Protein AF-A0ABD1N054-F1 (afdb_monomer_lite)

Secondary structure (DSSP, 8-state):
--HHHHHHHHHT-S--EEEEETTBSTTB--TTSTTTGGG--EEE-----HHHHHH---HHHHHHHHH-EEEPPGGGHHHHHHHHHHHHHHTT--EEEEE-TTHHHHHGGGTT-HHHHHHHHHHHHHHHHHHHSGGG-EEE---------SS-----------------

Organism: NCBI:txid520843

InterPro domains:
  IPR008811 Glycosyl hydrolases 36 [PF05691] (3-155)
  IPR008811 Glycosyl hydrolases 36 [PTHR31268] (2-146)
  IPR017853 Glycoside hydrolase superfamily [SSF51445] (4-146)

Structure (mmCIF, N/CA/C/O backbone):
data_AF-A0ABD1N054-F1
#
_entry.id   AF-A0ABD1N054-F1
#
loop_
_atom_sit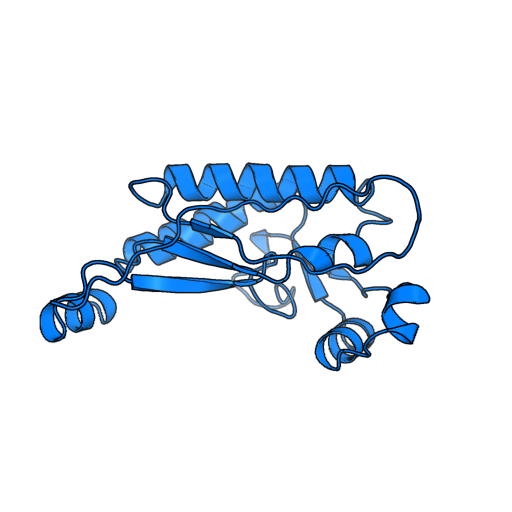e.group_PDB
_atom_site.id
_atom_site.type_symbol
_atom_site.label_atom_id
_atom_site.label_alt_id
_atom_site.label_comp_id
_atom_site.label_asym_id
_atom_site.label_entity_id
_atom_site.label_seq_id
_atom_site.pdbx_PDB_ins_code
_atom_site.Cartn_x
_atom_site.Cartn_y
_atom_site.Cartn_z
_atom_site.occupancy
_atom_site.B_iso_or_equiv
_atom_site.auth_seq_id
_atom_site.auth_comp_id
_atom_site.auth_asym_id
_atom_site.auth_atom_id
_atom_site.pdbx_PDB_model_num
ATOM 1 N N . MET A 1 1 ? -25.578 -3.332 13.031 1.00 56.41 1 MET A N 1
ATOM 2 C CA . MET A 1 1 ? -24.340 -3.240 13.829 1.00 56.41 1 MET A CA 1
ATOM 3 C C . MET A 1 1 ? -23.259 -3.911 13.021 1.00 56.41 1 MET A C 1
ATOM 5 O O . MET A 1 1 ? -23.496 -5.021 12.565 1.00 56.41 1 MET A O 1
ATOM 9 N N . ASP A 1 2 ? -22.143 -3.227 12.806 1.00 81.31 2 ASP A N 1
ATOM 10 C CA . ASP A 1 2 ? -21.064 -3.734 11.958 1.00 81.31 2 ASP A CA 1
ATOM 11 C C . ASP A 1 2 ? -20.268 -4.819 12.691 1.00 81.31 2 ASP A C 1
ATOM 13 O O . ASP A 1 2 ? -20.047 -4.725 13.902 1.00 81.31 2 ASP A O 1
ATOM 17 N N . PHE A 1 3 ? -19.844 -5.851 11.956 1.00 90.62 3 PHE A N 1
ATOM 18 C CA . PHE A 1 3 ? -19.197 -7.059 12.486 1.00 90.62 3 PHE A CA 1
ATOM 19 C C . PHE A 1 3 ? -18.036 -6.756 13.447 1.00 90.62 3 PHE A C 1
ATOM 21 O O . PHE A 1 3 ? -17.940 -7.347 14.521 1.00 90.62 3 PHE A O 1
ATOM 28 N N . VAL A 1 4 ? -17.182 -5.788 13.101 1.00 91.19 4 VAL A N 1
ATOM 29 C CA . VAL A 1 4 ? -16.029 -5.386 13.923 1.00 91.19 4 VAL A CA 1
ATOM 30 C C . VAL A 1 4 ? -16.472 -4.820 15.277 1.00 91.19 4 VAL A C 1
ATOM 32 O O . VAL A 1 4 ? -15.911 -5.150 16.321 1.00 91.19 4 VAL A O 1
ATOM 35 N N . SER A 1 5 ? -17.516 -3.994 15.281 1.00 91.75 5 SER A N 1
ATOM 36 C CA . SER A 1 5 ? -18.084 -3.431 16.509 1.00 91.75 5 SER A CA 1
ATOM 37 C C . SER A 1 5 ? -18.703 -4.517 17.390 1.00 91.75 5 SER A C 1
ATOM 39 O O . SER A 1 5 ? -18.599 -4.458 18.617 1.00 91.75 5 SER A O 1
ATOM 41 N N . GLU A 1 6 ? -19.312 -5.533 16.775 1.00 93.25 6 GLU A N 1
ATOM 42 C CA . GLU A 1 6 ? -19.849 -6.685 17.493 1.00 93.25 6 GLU A CA 1
ATOM 43 C C . GLU A 1 6 ? -18.741 -7.503 18.162 1.00 93.25 6 GLU A C 1
ATOM 45 O O . GLU A 1 6 ? -18.825 -7.728 19.367 1.00 93.25 6 GLU A O 1
ATOM 50 N N . ILE A 1 7 ? -17.677 -7.881 17.444 1.00 91.62 7 ILE A N 1
ATOM 51 C CA . ILE A 1 7 ? -16.576 -8.656 18.042 1.00 91.62 7 ILE A CA 1
ATOM 52 C C . ILE A 1 7 ? -15.854 -7.868 19.141 1.00 91.62 7 ILE A C 1
ATOM 54 O O . ILE A 1 7 ? -15.527 -8.440 20.182 1.00 91.62 7 ILE A O 1
ATOM 58 N N . LYS A 1 8 ? -15.665 -6.550 18.967 1.00 90.12 8 LYS A N 1
ATOM 59 C CA . LYS A 1 8 ? -15.061 -5.689 19.993 1.00 90.12 8 LYS A CA 1
ATOM 60 C C . LYS A 1 8 ? -15.873 -5.723 21.280 1.00 90.12 8 LYS A C 1
ATOM 62 O O . LYS A 1 8 ? -15.310 -5.921 22.352 1.00 90.12 8 LYS A O 1
ATOM 67 N N . ARG A 1 9 ? -17.199 -5.598 21.177 1.00 93.62 9 ARG A N 1
ATOM 68 C CA . ARG A 1 9 ? -18.097 -5.661 22.336 1.00 93.62 9 ARG A CA 1
ATOM 69 C C . ARG A 1 9 ? -18.144 -7.059 22.950 1.00 93.62 9 ARG A C 1
ATOM 71 O O . ARG A 1 9 ? -18.031 -7.183 24.163 1.00 93.62 9 ARG A O 1
ATOM 78 N N . THR A 1 10 ? -18.327 -8.089 22.128 1.00 94.19 10 THR A N 1
ATOM 79 C CA . THR A 1 10 ? -18.529 -9.472 22.583 1.00 94.19 10 THR A CA 1
ATOM 80 C C . THR A 1 10 ? -17.298 -10.029 23.289 1.00 94.19 10 THR A C 1
ATOM 82 O O . THR A 1 10 ? -17.436 -10.722 24.293 1.00 94.19 10 THR A O 1
ATOM 85 N N . PHE A 1 11 ? -16.100 -9.701 22.801 1.00 91.88 11 PHE A N 1
ATOM 86 C CA . PHE A 1 11 ? -14.840 -10.216 23.344 1.00 91.88 11 PHE A CA 1
ATOM 87 C C . PHE A 1 11 ? -14.042 -9.175 24.144 1.00 91.88 11 PHE A C 1
ATOM 89 O O . PHE A 1 11 ? -12.921 -9.458 24.556 1.00 91.88 11 PHE A O 1
ATOM 96 N N . GLY A 1 12 ? -14.583 -7.970 24.358 1.00 91.06 12 GLY A N 1
ATOM 97 C CA . GLY A 1 12 ? -13.891 -6.892 25.075 1.00 91.06 12 GLY A CA 1
ATOM 98 C C . GLY A 1 12 ? -12.597 -6.424 24.396 1.00 91.06 12 GLY A C 1
ATOM 99 O O . GLY A 1 12 ? -11.663 -5.999 25.077 1.00 91.06 12 GLY A O 1
ATOM 100 N N . LEU A 1 13 ? -12.503 -6.529 23.064 1.00 87.44 13 LEU A N 1
ATOM 101 C CA . LEU A 1 13 ? -11.288 -6.170 22.327 1.00 87.44 13 LEU A CA 1
ATOM 102 C C . LEU A 1 13 ? -11.137 -4.653 22.265 1.00 87.44 13 LEU A C 1
ATOM 104 O O . LEU A 1 13 ? -12.023 -3.945 21.786 1.00 87.44 13 LEU A O 1
ATOM 108 N N . LYS A 1 14 ? -9.969 -4.167 22.689 1.00 87.19 14 LYS A N 1
ATOM 109 C CA . LYS A 1 14 ? -9.620 -2.746 22.596 1.00 87.19 14 LYS A CA 1
ATOM 110 C C . LYS A 1 14 ? -9.221 -2.332 21.181 1.00 87.19 14 LYS A C 1
ATOM 112 O O . LYS A 1 14 ? -9.502 -1.209 20.786 1.00 87.19 14 LYS A O 1
ATOM 117 N N . TYR A 1 15 ? -8.573 -3.234 20.445 1.00 87.44 15 TYR A N 1
ATOM 118 C CA . TYR A 1 15 ? -8.036 -2.956 19.122 1.00 87.44 15 TYR A CA 1
ATOM 119 C C . TYR A 1 15 ? -8.263 -4.122 18.159 1.00 87.44 15 TYR A C 1
ATOM 121 O O . TYR A 1 15 ? -8.115 -5.285 18.537 1.00 87.44 15 TYR A O 1
ATOM 129 N N . VAL A 1 16 ? -8.562 -3.801 16.904 1.00 89.44 16 VAL A N 1
ATOM 130 C CA . VAL A 1 16 ? -8.674 -4.721 15.774 1.00 89.44 16 VAL A CA 1
ATOM 131 C C . VAL A 1 16 ? -7.822 -4.173 14.635 1.00 89.44 16 VAL A C 1
ATOM 133 O O . VAL A 1 16 ? -8.013 -3.043 14.193 1.00 89.44 16 VAL A O 1
ATOM 136 N N . TYR A 1 17 ? -6.886 -4.990 14.159 1.00 90.19 17 TYR A N 1
ATOM 137 C CA . TYR A 1 17 ? -5.997 -4.662 13.048 1.00 90.19 17 TYR A CA 1
ATOM 138 C C . TYR A 1 17 ? -6.253 -5.616 11.886 1.00 90.19 17 TYR A C 1
ATOM 140 O O . TYR A 1 17 ? -6.552 -6.793 12.104 1.00 90.19 17 TYR A O 1
ATOM 148 N N . VAL A 1 18 ? -6.078 -5.135 10.657 1.00 91.12 18 VAL A N 1
ATOM 149 C CA . VAL A 1 18 ? -6.155 -5.976 9.451 1.00 91.12 18 VAL A CA 1
ATOM 150 C C . VAL A 1 18 ? -4.825 -6.020 8.721 1.00 91.12 18 VAL A C 1
ATOM 152 O O . VAL A 1 18 ? -4.037 -5.083 8.779 1.00 91.12 18 VAL A O 1
ATOM 155 N N . TRP A 1 19 ? -4.562 -7.118 8.026 1.00 93.12 19 TRP A N 1
ATOM 156 C CA . TRP A 1 19 ? -3.356 -7.282 7.222 1.00 93.12 19 TRP A CA 1
ATOM 157 C C . TRP A 1 19 ? -3.624 -6.939 5.756 1.00 93.12 19 TRP A C 1
ATOM 159 O O . TRP A 1 19 ? -4.669 -7.313 5.222 1.00 93.12 19 TRP A O 1
ATOM 169 N N . HIS A 1 20 ? -2.659 -6.305 5.093 1.00 92.94 20 HIS A N 1
ATOM 170 C CA . HIS A 1 20 ? -2.604 -6.237 3.635 1.00 92.94 20 HIS A CA 1
ATOM 171 C C . HIS A 1 20 ? -1.150 -6.216 3.133 1.00 92.94 20 HIS A C 1
ATOM 173 O O . HIS A 1 20 ? -0.218 -5.863 3.859 1.00 92.94 20 HIS A O 1
ATOM 179 N N . ALA A 1 21 ? -0.940 -6.590 1.871 1.00 91.69 21 ALA A N 1
ATOM 180 C CA . ALA A 1 21 ? 0.355 -6.408 1.213 1.00 91.69 21 ALA A CA 1
ATOM 181 C C . ALA A 1 21 ? 0.527 -4.948 0.766 1.00 91.69 21 ALA A C 1
ATOM 183 O O . ALA A 1 21 ? -0.460 -4.240 0.559 1.00 91.69 21 ALA A O 1
ATOM 184 N N . LEU A 1 22 ? 1.768 -4.503 0.558 1.00 92.25 22 LEU A N 1
ATOM 185 C CA . LEU A 1 22 ? 2.073 -3.125 0.151 1.00 92.25 22 LEU A CA 1
ATOM 186 C C . LEU A 1 22 ? 1.324 -2.691 -1.126 1.00 92.25 22 LEU A C 1
ATOM 188 O O . LEU A 1 22 ? 0.903 -1.548 -1.243 1.00 92.25 22 LEU A O 1
ATOM 192 N N . LEU A 1 23 ? 1.104 -3.615 -2.066 1.00 92.94 23 LEU A N 1
ATOM 193 C CA . LEU A 1 23 ? 0.359 -3.362 -3.309 1.00 92.94 23 LEU A CA 1
ATOM 194 C C . LEU A 1 23 ? -1.147 -3.693 -3.197 1.00 92.94 23 LEU A C 1
ATOM 196 O O . LEU A 1 23 ? -1.815 -3.903 -4.207 1.00 92.94 23 LEU A O 1
ATOM 200 N N . GLY A 1 24 ? -1.680 -3.787 -1.977 1.00 91.75 24 GLY A N 1
ATOM 201 C CA . GLY A 1 24 ? -3.061 -4.169 -1.665 1.00 91.75 24 GLY A CA 1
ATOM 202 C C . GLY A 1 24 ? -3.204 -5.650 -1.317 1.00 91.75 24 GLY A C 1
ATOM 203 O O . GLY A 1 24 ? -3.610 -5.997 -0.211 1.00 91.75 24 GLY A O 1
ATOM 204 N N . TYR A 1 25 ? -2.813 -6.546 -2.219 1.00 90.06 25 TYR A N 1
ATOM 205 C CA . TYR A 1 25 ? -2.764 -7.989 -1.951 1.00 90.06 25 TYR A CA 1
ATOM 206 C C . TYR A 1 25 ? -1.529 -8.618 -2.604 1.00 90.06 25 TYR A C 1
ATOM 208 O O . TYR A 1 25 ? -0.775 -7.927 -3.286 1.00 90.06 25 TYR A O 1
ATOM 216 N N . TRP A 1 26 ? -1.301 -9.917 -2.393 1.00 86.06 26 TRP A N 1
ATOM 217 C CA . TRP A 1 26 ? -0.114 -10.628 -2.893 1.00 86.06 26 TRP A CA 1
ATOM 218 C C . TRP A 1 26 ? 0.154 -10.400 -4.390 1.00 86.06 26 TRP A C 1
ATOM 220 O O . TRP A 1 26 ? 1.295 -10.187 -4.780 1.00 86.06 26 TRP A O 1
ATOM 230 N N . GLY A 1 27 ? -0.898 -10.407 -5.216 1.00 88.81 27 GLY A N 1
ATOM 231 C CA . GLY A 1 27 ? -0.814 -10.173 -6.663 1.00 88.81 27 GLY A CA 1
ATOM 232 C C . GLY A 1 27 ? -0.955 -8.709 -7.093 1.00 88.81 27 GLY A C 1
ATOM 233 O O . GLY A 1 27 ? -1.025 -8.434 -8.288 1.00 88.81 27 GLY A O 1
ATOM 234 N N . GLY A 1 28 ? -1.030 -7.763 -6.158 1.00 92.62 28 GLY A N 1
ATOM 235 C CA . GLY A 1 28 ? -1.363 -6.373 -6.458 1.00 92.62 28 GLY A CA 1
ATOM 236 C C . GLY A 1 28 ? -2.829 -6.173 -6.866 1.00 92.62 28 GLY A C 1
ATOM 237 O O . GLY A 1 28 ? -3.703 -6.955 -6.484 1.00 92.62 28 GLY A O 1
ATOM 238 N N . LEU A 1 29 ? -3.102 -5.118 -7.637 1.00 94.19 29 LEU A N 1
ATOM 239 C CA . LEU A 1 29 ? -4.453 -4.778 -8.097 1.00 94.19 29 LEU A CA 1
ATOM 240 C C . LEU A 1 29 ? -4.749 -5.345 -9.486 1.00 94.19 29 LEU A C 1
ATOM 242 O O . LEU A 1 29 ? -4.036 -5.046 -10.440 1.00 94.19 29 LEU A O 1
ATOM 246 N N . ASP A 1 30 ? -5.848 -6.084 -9.630 1.00 92.19 30 ASP A N 1
ATOM 247 C CA . ASP A 1 30 ? -6.319 -6.548 -10.940 1.00 92.19 30 ASP A CA 1
ATOM 248 C C . ASP A 1 30 ? -6.695 -5.348 -11.835 1.00 92.19 30 ASP A C 1
ATOM 250 O O . ASP A 1 30 ? -7.621 -4.620 -11.480 1.00 92.19 30 ASP A O 1
ATOM 254 N N . PRO A 1 31 ? -6.053 -5.133 -13.000 1.00 90.06 31 PRO A N 1
ATOM 255 C CA . PRO A 1 31 ? -6.384 -4.027 -13.904 1.00 90.06 31 PRO A CA 1
ATOM 256 C C . PRO A 1 31 ? -7.780 -4.073 -14.521 1.00 90.06 31 PRO A C 1
ATOM 258 O O . PRO A 1 31 ? -8.283 -3.051 -14.994 1.00 90.06 31 PRO A O 1
ATOM 261 N N . ASN A 1 32 ? -8.414 -5.243 -14.526 1.00 89.50 32 ASN A N 1
ATOM 262 C CA . ASN A 1 32 ? -9.720 -5.435 -15.145 1.00 89.50 32 ASN A CA 1
ATOM 263 C C . ASN A 1 32 ? -10.877 -5.299 -14.148 1.00 89.50 32 ASN A C 1
ATOM 265 O O . ASN A 1 32 ? -12.025 -5.131 -14.574 1.00 89.50 32 ASN A O 1
ATOM 269 N N . ALA A 1 33 ? -10.593 -5.316 -12.843 1.00 90.69 33 ALA A N 1
ATOM 270 C CA . ALA A 1 33 ? -11.608 -5.143 -11.814 1.00 90.69 33 ALA A CA 1
ATOM 271 C C . ALA A 1 33 ? -12.211 -3.727 -11.857 1.00 90.69 33 ALA A C 1
ATOM 273 O O . ALA A 1 33 ? -11.537 -2.726 -12.095 1.00 90.69 33 ALA A O 1
ATOM 274 N N . SER A 1 34 ? -13.521 -3.615 -11.634 1.00 86.44 34 SER A N 1
ATOM 275 C CA . SER A 1 34 ? -14.244 -2.342 -11.766 1.00 86.44 34 SER A CA 1
ATOM 276 C C . SER A 1 34 ? -13.752 -1.261 -10.795 1.00 86.44 34 SER A C 1
ATOM 278 O O . SER A 1 34 ? -13.671 -0.096 -11.178 1.00 86.44 34 SER A O 1
ATOM 280 N N . GLY A 1 35 ? -13.386 -1.640 -9.567 1.00 88.44 35 GLY A N 1
ATOM 281 C CA . GLY A 1 35 ? -12.947 -0.713 -8.517 1.00 88.44 35 GLY A CA 1
ATOM 282 C C . GLY A 1 35 ? -11.488 -0.254 -8.611 1.00 88.44 35 GLY A C 1
ATOM 283 O O . GLY A 1 35 ? -11.107 0.693 -7.929 1.00 88.44 35 GLY A O 1
ATOM 284 N N . THR A 1 36 ? -10.665 -0.891 -9.445 1.00 91.56 36 THR A N 1
ATOM 285 C CA . THR A 1 36 ? -9.208 -0.667 -9.474 1.00 91.56 36 THR A CA 1
ATOM 286 C C . THR A 1 36 ? -8.752 0.209 -10.637 1.00 91.56 36 THR A C 1
ATOM 288 O O . THR A 1 36 ? -7.664 0.778 -10.576 1.00 91.56 36 THR A O 1
ATOM 291 N N . LYS A 1 37 ? -9.583 0.375 -11.677 1.00 92.38 37 LYS A N 1
ATOM 292 C CA . LYS A 1 37 ? -9.244 1.141 -12.893 1.00 92.38 37 LYS A CA 1
ATOM 293 C C . LYS A 1 37 ? -8.780 2.569 -12.607 1.00 92.38 37 LYS A C 1
ATOM 295 O O . LYS A 1 37 ? -7.900 3.066 -13.301 1.00 92.38 37 LYS A O 1
ATOM 300 N N . LYS A 1 38 ? -9.329 3.219 -11.575 1.00 95.19 38 LYS A N 1
ATOM 301 C CA . LYS A 1 38 ? -8.942 4.587 -11.180 1.00 95.19 38 LYS A CA 1
ATOM 302 C C . LYS A 1 38 ? -7.481 4.710 -10.723 1.00 95.19 38 LYS A C 1
ATOM 304 O O . LYS A 1 38 ? -6.898 5.786 -10.840 1.00 95.19 38 LYS A O 1
ATOM 309 N N . TYR A 1 39 ? -6.877 3.606 -10.281 1.00 96.19 39 TYR A N 1
ATOM 310 C CA . TYR A 1 39 ? -5.475 3.548 -9.866 1.00 96.19 39 TYR A CA 1
ATOM 311 C C . TYR A 1 39 ? -4.509 3.205 -11.011 1.00 96.19 39 TYR A C 1
ATOM 313 O O . TYR A 1 39 ? -3.302 3.133 -10.775 1.00 96.19 39 TYR A O 1
ATOM 321 N N . ASP A 1 40 ? -5.029 2.986 -12.229 1.00 95.19 40 ASP A N 1
ATOM 322 C CA . ASP A 1 40 ? -4.263 2.630 -13.435 1.00 95.19 40 ASP A CA 1
ATOM 323 C C . ASP A 1 40 ? -3.193 1.544 -13.175 1.00 95.19 40 ASP A C 1
ATOM 325 O O . ASP A 1 40 ? -2.003 1.759 -13.434 1.00 95.19 40 ASP A O 1
ATOM 329 N N . PRO A 1 41 ? -3.557 0.388 -12.582 1.00 94.88 41 PRO A N 1
ATOM 330 C CA . PRO A 1 41 ? -2.570 -0.630 -12.274 1.00 94.88 41 PRO A CA 1
ATOM 331 C C . PRO A 1 41 ? -2.042 -1.268 -13.562 1.00 94.88 41 PRO A C 1
ATOM 333 O O . PRO A 1 41 ? -2.790 -1.586 -14.489 1.00 94.88 41 PRO A O 1
ATOM 336 N N . LYS A 1 42 ? -0.730 -1.493 -13.608 1.00 93.94 42 LYS A N 1
ATOM 337 C CA . LYS A 1 42 ? -0.053 -2.125 -14.744 1.00 93.94 42 LYS A CA 1
ATOM 338 C C . LYS A 1 42 ? 0.541 -3.449 -14.318 1.00 93.94 42 LYS A C 1
ATOM 340 O O . LYS A 1 42 ? 1.222 -3.527 -13.296 1.00 93.94 42 LYS A O 1
ATOM 345 N N . LEU A 1 43 ? 0.312 -4.474 -15.133 1.00 93.31 43 LEU A N 1
ATOM 346 C CA . LEU A 1 43 ? 0.910 -5.778 -14.906 1.00 93.31 43 LEU A CA 1
ATOM 347 C C . LEU A 1 43 ? 2.429 -5.671 -15.081 1.00 93.31 43 LEU A C 1
ATOM 349 O O . LEU A 1 43 ? 2.925 -5.227 -16.121 1.00 93.31 43 LEU A O 1
ATOM 353 N N . ARG A 1 44 ? 3.167 -6.046 -14.041 1.00 91.56 44 ARG A N 1
ATOM 354 C CA . ARG A 1 44 ? 4.628 -6.118 -14.032 1.00 91.56 44 ARG A CA 1
ATOM 355 C C . ARG A 1 44 ? 5.037 -7.502 -13.571 1.00 91.56 44 ARG A C 1
ATOM 357 O O . ARG A 1 44 ? 4.372 -8.100 -12.737 1.00 91.56 44 ARG A O 1
ATOM 364 N N . T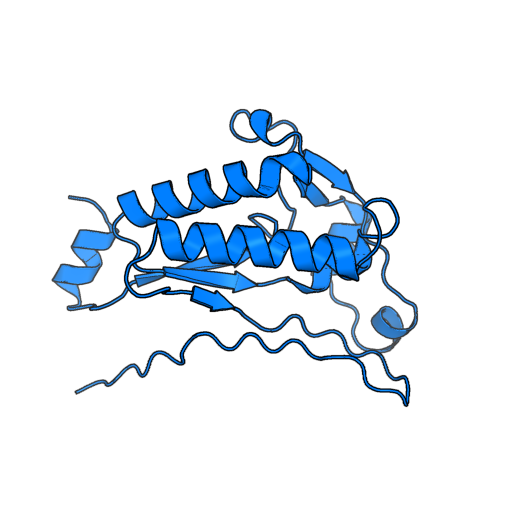YR A 1 45 ? 6.146 -7.988 -14.097 1.00 90.44 45 TYR A N 1
ATOM 365 C CA . TYR A 1 45 ? 6.663 -9.306 -13.770 1.00 90.44 45 TYR A CA 1
ATOM 366 C C . TYR A 1 45 ? 7.914 -9.111 -12.918 1.00 90.44 45 TYR A C 1
ATOM 368 O O . TYR A 1 45 ? 8.898 -8.563 -13.430 1.00 90.44 45 TYR A O 1
ATOM 376 N N . PRO A 1 46 ? 7.865 -9.465 -11.620 1.00 86.00 46 PRO A N 1
ATOM 377 C CA . PRO A 1 46 ? 9.038 -9.487 -10.763 1.00 86.00 46 PRO A CA 1
ATOM 378 C C . PRO A 1 46 ? 10.194 -10.225 -11.429 1.00 86.00 46 PRO A C 1
ATOM 380 O O . PRO A 1 46 ? 9.985 -11.183 -12.171 1.00 86.00 46 PRO A O 1
ATOM 383 N N . ARG A 1 47 ? 11.418 -9.765 -11.170 1.00 80.69 47 ARG A N 1
ATOM 384 C CA . ARG A 1 47 ? 12.623 -10.527 -11.502 1.00 80.69 47 ARG A CA 1
ATOM 385 C C . ARG A 1 47 ? 13.451 -10.752 -10.253 1.00 80.69 47 ARG A C 1
ATOM 387 O O . ARG A 1 47 ? 13.967 -9.799 -9.661 1.00 80.69 47 ARG A O 1
ATOM 394 N N . GLN A 1 48 ? 13.588 -12.011 -9.865 1.00 73.50 48 GLN A N 1
ATOM 395 C CA . GLN A 1 48 ? 14.441 -12.428 -8.767 1.00 73.50 48 GLN A CA 1
ATOM 396 C C . GLN A 1 48 ? 15.917 -12.276 -9.141 1.00 73.50 48 GLN A C 1
ATOM 398 O O . GLN A 1 48 ? 16.351 -12.563 -10.258 1.00 73.50 48 GLN A O 1
ATOM 403 N N . SER A 1 49 ? 16.719 -11.826 -8.176 1.00 71.88 49 SER A N 1
ATOM 404 C CA . SER A 1 49 ? 18.171 -11.815 -8.326 1.00 71.88 49 SER A CA 1
ATOM 405 C C . SER A 1 49 ? 18.737 -13.237 -8.177 1.00 71.88 49 SER A C 1
ATOM 407 O O . SER A 1 49 ? 18.152 -14.057 -7.459 1.00 71.88 49 SER A O 1
ATOM 409 N N . PRO A 1 50 ? 19.914 -13.538 -8.762 1.00 73.31 50 PRO A N 1
ATOM 410 C CA . PRO A 1 50 ? 20.576 -14.830 -8.569 1.00 73.31 50 PRO A CA 1
ATOM 411 C C . PRO A 1 50 ? 20.801 -15.185 -7.091 1.00 73.31 50 PRO A C 1
ATOM 413 O O . PRO A 1 50 ? 20.667 -16.342 -6.703 1.00 73.31 50 PRO A O 1
ATOM 416 N N . GLY A 1 51 ? 21.082 -14.184 -6.246 1.00 67.50 51 GLY A N 1
ATOM 417 C CA . GLY A 1 51 ? 21.239 -14.373 -4.801 1.00 67.50 51 GLY A CA 1
ATOM 418 C C . GLY A 1 51 ? 19.943 -14.766 -4.085 1.00 67.50 51 GLY A C 1
ATOM 419 O O . GLY A 1 51 ? 19.994 -15.506 -3.107 1.00 67.50 51 GLY A O 1
ATOM 420 N N . ASN A 1 52 ? 18.785 -14.324 -4.586 1.00 65.12 52 ASN A N 1
ATOM 421 C CA . ASN A 1 52 ? 17.487 -14.714 -4.036 1.00 65.12 52 ASN A CA 1
ATOM 422 C C . ASN A 1 52 ? 17.171 -16.184 -4.366 1.00 65.12 52 ASN A C 1
ATOM 424 O O . ASN A 1 52 ? 16.833 -16.965 -3.477 1.00 65.12 52 ASN A O 1
ATOM 428 N N . LEU A 1 53 ? 17.384 -16.573 -5.629 1.00 66.88 53 LEU A N 1
ATOM 429 C CA . LEU A 1 53 ? 17.173 -17.942 -6.118 1.00 66.88 53 LEU A CA 1
ATOM 430 C C . LEU A 1 53 ? 18.082 -18.968 -5.426 1.00 66.88 53 LEU A C 1
ATOM 432 O O . LEU A 1 53 ? 17.651 -20.085 -5.156 1.00 66.88 53 LEU A O 1
ATOM 436 N N . ALA A 1 54 ? 19.327 -18.591 -5.122 1.00 62.56 54 ALA A N 1
ATOM 437 C CA . ALA A 1 54 ? 20.297 -19.474 -4.476 1.00 62.56 54 ALA A CA 1
ATOM 438 C C . ALA A 1 54 ? 20.017 -19.725 -2.982 1.00 62.56 54 ALA A C 1
ATOM 440 O O . ALA A 1 54 ? 20.574 -20.662 -2.414 1.00 62.56 54 ALA A O 1
ATOM 441 N N . ASN A 1 55 ? 19.200 -18.887 -2.335 1.00 60.88 55 ASN A N 1
ATOM 442 C CA . ASN A 1 55 ? 19.072 -18.878 -0.878 1.00 60.88 55 ASN A CA 1
ATOM 443 C C . ASN A 1 55 ? 17.740 -19.455 -0.376 1.00 60.88 55 ASN A C 1
ATOM 445 O O . ASN A 1 55 ? 17.739 -20.261 0.551 1.00 60.88 55 ASN A O 1
ATOM 449 N N . ASN A 1 56 ? 16.602 -19.057 -0.953 1.00 58.28 56 ASN A N 1
ATOM 450 C CA . ASN A 1 56 ? 15.310 -19.670 -0.637 1.00 58.28 56 ASN A CA 1
ATOM 451 C C . ASN A 1 56 ? 14.316 -19.404 -1.771 1.00 58.28 56 ASN A C 1
ATOM 453 O O . ASN A 1 56 ? 13.920 -18.261 -2.004 1.00 58.28 56 ASN A O 1
ATOM 457 N N . ARG A 1 57 ? 13.934 -20.459 -2.491 1.00 63.03 57 ARG A N 1
ATOM 458 C CA . ARG A 1 57 ? 12.960 -20.360 -3.573 1.00 6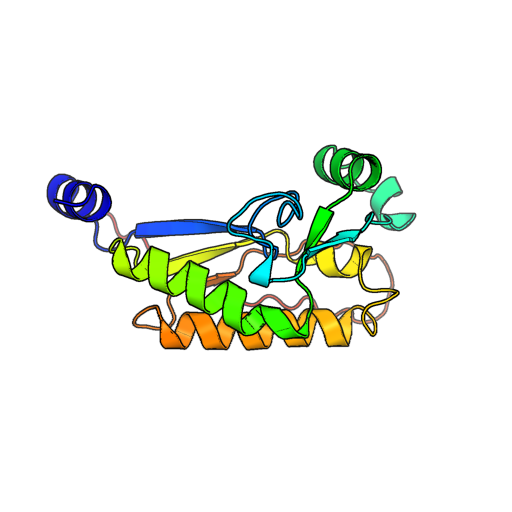3.03 57 ARG A CA 1
ATOM 459 C C . ARG A 1 57 ? 11.556 -20.278 -2.979 1.00 63.03 57 ARG A C 1
ATOM 461 O O . ARG A 1 57 ? 11.023 -21.268 -2.487 1.00 63.03 57 ARG A O 1
ATOM 468 N N . ASP A 1 58 ? 10.980 -19.085 -3.024 1.00 67.75 58 ASP A N 1
ATOM 469 C CA . ASP A 1 58 ? 9.624 -18.828 -2.559 1.00 67.75 58 ASP A CA 1
ATOM 470 C C . ASP A 1 58 ? 8.613 -19.077 -3.689 1.00 67.75 58 ASP A C 1
ATOM 472 O O . ASP A 1 58 ? 8.608 -18.364 -4.696 1.00 67.75 58 ASP A O 1
ATOM 476 N N . LEU A 1 59 ? 7.730 -20.064 -3.496 1.00 74.19 59 LEU A N 1
ATOM 477 C CA . LEU A 1 59 ? 6.663 -20.404 -4.445 1.00 74.19 59 LEU A CA 1
ATOM 478 C C . LEU A 1 59 ? 5.726 -19.221 -4.730 1.00 74.19 59 LEU A C 1
ATOM 480 O O . LEU A 1 59 ? 5.134 -19.151 -5.809 1.00 74.19 59 LEU A O 1
ATOM 484 N N . SER A 1 60 ? 5.576 -18.295 -3.778 1.00 72.81 60 SER A N 1
ATOM 485 C CA . SER A 1 60 ? 4.775 -17.090 -3.977 1.00 72.81 60 SER A CA 1
ATOM 486 C C . SER A 1 60 ? 5.433 -16.151 -4.985 1.00 72.81 60 SER A C 1
ATOM 488 O O . SER A 1 60 ? 4.745 -15.636 -5.866 1.00 72.81 60 SER A O 1
ATOM 490 N N . ILE A 1 61 ? 6.761 -15.997 -4.938 1.00 76.00 61 ILE A N 1
ATOM 491 C CA . ILE A 1 61 ? 7.485 -15.190 -5.920 1.00 76.00 61 ILE A CA 1
ATOM 492 C C . ILE A 1 61 ? 7.521 -15.900 -7.274 1.00 76.00 61 ILE A C 1
ATOM 494 O O . ILE A 1 61 ? 7.243 -15.241 -8.270 1.00 76.00 61 ILE A O 1
ATOM 498 N N . ASP A 1 62 ? 7.720 -17.224 -7.329 1.00 80.38 62 ASP A N 1
ATOM 499 C CA . ASP A 1 62 ? 7.609 -17.987 -8.589 1.00 80.38 62 ASP A CA 1
ATOM 500 C C . ASP A 1 62 ? 6.245 -17.745 -9.276 1.00 80.38 62 ASP A C 1
ATOM 502 O O . ASP A 1 62 ? 6.156 -17.562 -10.494 1.00 80.38 62 ASP A O 1
ATOM 506 N N . ALA A 1 63 ? 5.156 -17.724 -8.497 1.00 82.50 63 ALA A N 1
ATOM 507 C CA . ALA A 1 63 ? 3.821 -17.435 -9.014 1.00 82.50 63 ALA A CA 1
ATOM 508 C C . ALA A 1 63 ? 3.695 -15.985 -9.507 1.00 82.50 63 ALA A C 1
ATOM 510 O O . ALA A 1 63 ? 3.134 -15.756 -10.581 1.00 82.50 63 ALA A O 1
ATOM 511 N N . MET A 1 64 ? 4.237 -15.015 -8.768 1.00 86.31 64 MET A N 1
ATOM 512 C CA . MET A 1 64 ? 4.24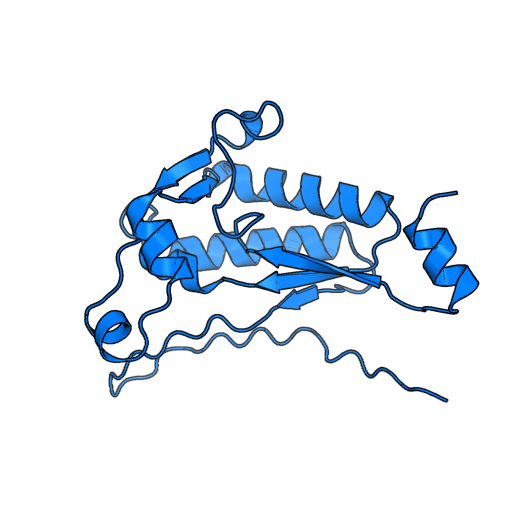7 -13.608 -9.179 1.00 86.31 64 MET A CA 1
ATOM 513 C C . MET A 1 64 ? 5.091 -13.374 -10.440 1.00 86.31 64 MET A C 1
ATOM 515 O O . MET A 1 64 ? 4.678 -12.606 -11.304 1.00 86.31 64 MET A O 1
ATOM 519 N N . GLU A 1 65 ? 6.232 -14.051 -10.596 1.00 85.38 65 GLU A N 1
ATOM 520 C CA . GLU A 1 65 ? 7.039 -14.001 -11.824 1.00 85.38 65 GLU A CA 1
ATOM 521 C C . GLU A 1 65 ? 6.285 -14.590 -13.019 1.00 85.38 65 GLU A C 1
ATOM 523 O O . GLU A 1 65 ? 6.368 -14.062 -14.128 1.00 85.38 65 GLU A O 1
ATOM 528 N N . LYS A 1 66 ? 5.525 -15.671 -12.805 1.00 86.50 66 LYS A N 1
ATOM 529 C CA . LYS A 1 66 ? 4.782 -16.348 -13.873 1.00 86.50 66 LYS A CA 1
ATOM 530 C C . LYS A 1 66 ? 3.535 -15.581 -14.316 1.00 86.50 66 LYS A C 1
ATOM 532 O O . LYS A 1 66 ? 3.269 -15.490 -15.513 1.00 86.50 66 LYS A O 1
ATOM 537 N N . TYR A 1 67 ? 2.742 -15.090 -13.367 1.00 87.31 67 TYR A N 1
ATOM 538 C CA . TYR A 1 67 ? 1.429 -14.493 -13.646 1.00 87.31 67 TYR A CA 1
ATOM 539 C C . TYR A 1 67 ? 1.446 -12.961 -13.646 1.00 87.31 67 TYR A C 1
ATOM 541 O O . TYR A 1 67 ? 0.525 -12.342 -14.176 1.00 87.31 67 TYR A O 1
ATOM 549 N N . GLY A 1 68 ? 2.515 -12.358 -13.131 1.00 90.25 68 GLY A N 1
ATOM 550 C CA . GLY A 1 68 ? 2.641 -10.920 -12.958 1.00 90.25 68 GLY A CA 1
ATOM 551 C C . GLY A 1 68 ? 1.895 -10.413 -11.725 1.00 90.25 68 GLY A C 1
ATOM 552 O O . GLY A 1 68 ? 1.056 -11.096 -11.137 1.00 90.25 68 GLY A O 1
ATOM 553 N N . ILE A 1 69 ? 2.213 -9.179 -11.345 1.00 92.88 69 ILE A N 1
ATOM 554 C CA . ILE A 1 69 ? 1.548 -8.434 -10.279 1.00 92.88 69 ILE A CA 1
ATOM 555 C C . ILE A 1 69 ? 1.037 -7.095 -10.801 1.00 92.88 69 ILE A C 1
ATOM 557 O O . ILE A 1 69 ? 1.681 -6.438 -11.625 1.00 92.88 69 ILE A O 1
ATOM 561 N N . GLY A 1 70 ? -0.132 -6.689 -10.326 1.00 94.38 70 GLY A N 1
ATOM 562 C CA . GLY A 1 70 ? -0.755 -5.420 -10.667 1.00 94.38 70 GLY A CA 1
ATOM 563 C C . GLY A 1 70 ? -0.176 -4.275 -9.849 1.00 94.38 70 GLY A C 1
ATOM 564 O O . GLY A 1 70 ? -0.560 -4.059 -8.699 1.00 94.38 70 GLY A O 1
ATOM 565 N N . VAL A 1 71 ? 0.755 -3.531 -10.437 1.00 94.25 71 VAL A N 1
ATOM 566 C CA . VAL A 1 71 ? 1.431 -2.420 -9.763 1.00 94.25 71 VAL A CA 1
ATOM 567 C C . VAL A 1 71 ? 0.650 -1.138 -9.994 1.00 94.25 71 VAL A C 1
ATOM 569 O O . VAL A 1 71 ? 0.476 -0.718 -11.137 1.00 94.25 71 VAL A O 1
ATOM 572 N N . ILE A 1 72 ? 0.213 -0.509 -8.904 1.00 95.06 72 ILE A N 1
ATOM 573 C CA . ILE A 1 72 ? -0.469 0.790 -8.904 1.00 95.06 72 ILE A CA 1
ATOM 574 C C . ILE A 1 72 ? 0.399 1.836 -9.612 1.00 95.06 72 ILE A C 1
ATOM 576 O O . ILE A 1 72 ? 1.619 1.877 -9.415 1.00 95.06 72 ILE A O 1
ATOM 580 N N . ASN A 1 73 ? -0.217 2.703 -10.417 1.00 93.94 73 ASN A N 1
ATOM 581 C CA . ASN A 1 73 ? 0.488 3.843 -10.989 1.00 93.94 73 ASN A CA 1
ATOM 582 C C . ASN A 1 73 ? 1.055 4.711 -9.847 1.00 93.94 73 ASN A C 1
ATOM 584 O O . ASN A 1 73 ? 0.281 5.123 -8.981 1.00 93.94 73 ASN A O 1
ATOM 588 N N . PRO A 1 74 ? 2.365 5.037 -9.822 1.00 91.94 74 PRO A N 1
ATOM 589 C CA . PRO A 1 74 ? 2.954 5.803 -8.728 1.00 91.94 74 PRO A CA 1
ATOM 590 C C . PRO A 1 74 ? 2.214 7.105 -8.396 1.00 91.94 74 PRO A C 1
ATOM 592 O O . PRO A 1 74 ? 2.089 7.449 -7.227 1.00 91.94 74 PRO A O 1
ATOM 595 N N . ALA A 1 75 ? 1.648 7.794 -9.391 1.00 95.00 75 ALA A N 1
ATOM 596 C CA . ALA A 1 75 ? 0.879 9.026 -9.179 1.00 95.00 75 ALA A CA 1
ATOM 597 C C . ALA A 1 75 ? -0.455 8.817 -8.429 1.00 95.00 75 ALA A C 1
ATOM 599 O O . ALA A 1 75 ? -1.091 9.786 -8.020 1.00 95.00 75 ALA A O 1
ATOM 600 N N . LYS A 1 76 ? -0.894 7.565 -8.274 1.00 96.69 76 LYS A N 1
ATOM 601 C CA . LYS A 1 76 ? -2.171 7.158 -7.675 1.00 96.69 76 LYS A CA 1
ATOM 602 C C . LYS A 1 76 ? -2.023 6.438 -6.333 1.00 96.69 76 LYS A C 1
ATOM 604 O O . LYS A 1 76 ? -3.032 6.053 -5.754 1.00 96.69 76 LYS A O 1
ATOM 609 N N . ILE A 1 77 ? -0.800 6.291 -5.812 1.00 95.44 77 ILE A N 1
ATOM 610 C CA . ILE A 1 77 ? -0.541 5.612 -4.528 1.00 95.44 77 ILE A CA 1
ATOM 611 C C . ILE A 1 77 ? -1.275 6.310 -3.371 1.00 95.44 77 ILE A C 1
ATOM 613 O O . ILE A 1 77 ? -1.875 5.633 -2.542 1.00 95.44 77 ILE A O 1
ATOM 617 N N . SER A 1 78 ? -1.264 7.648 -3.343 1.00 95.75 78 SER A N 1
ATOM 618 C CA . SER A 1 78 ? -1.953 8.443 -2.313 1.00 95.75 78 SER A CA 1
ATOM 619 C C . SER A 1 78 ? -3.454 8.141 -2.277 1.00 95.75 78 SER A C 1
ATOM 621 O O . SER A 1 78 ? -3.993 7.788 -1.234 1.00 95.75 78 SER A O 1
ATOM 623 N N . GLU A 1 79 ? -4.105 8.204 -3.447 1.00 97.00 79 GLU A N 1
ATOM 624 C CA . GLU A 1 79 ? -5.537 7.923 -3.617 1.00 97.00 79 GLU A CA 1
ATOM 625 C C . GLU A 1 79 ? -5.865 6.483 -3.204 1.00 97.00 79 GLU A C 1
ATOM 627 O O . GLU A 1 79 ? -6.817 6.245 -2.470 1.00 97.00 79 GLU A O 1
ATOM 632 N N . PHE A 1 80 ? -5.030 5.523 -3.613 1.00 97.00 80 PHE A N 1
ATOM 633 C CA . PHE A 1 80 ? -5.195 4.118 -3.253 1.00 97.00 80 PHE A CA 1
ATOM 634 C C . PHE A 1 80 ? -5.177 3.879 -1.741 1.00 97.00 80 PHE A C 1
ATOM 636 O O . PHE A 1 80 ? -6.084 3.229 -1.218 1.00 97.00 80 PHE A O 1
ATOM 643 N N . TYR A 1 81 ? -4.156 4.378 -1.040 1.00 96.69 81 TYR A N 1
ATOM 644 C CA . TYR A 1 81 ? -4.068 4.159 0.401 1.00 96.69 81 TYR A CA 1
ATOM 645 C C . TYR A 1 81 ? -5.168 4.889 1.157 1.00 96.69 81 TYR A C 1
ATOM 647 O O . TYR A 1 81 ? -5.711 4.327 2.103 1.00 96.69 81 TYR A O 1
ATOM 655 N N . ASP A 1 82 ? -5.511 6.111 0.748 1.00 96.00 82 ASP A N 1
ATOM 656 C CA . ASP A 1 82 ? -6.576 6.866 1.401 1.00 96.00 82 ASP A CA 1
ATOM 657 C C . ASP A 1 82 ? -7.935 6.176 1.256 1.00 96.00 82 ASP A C 1
ATOM 659 O O . ASP A 1 82 ? -8.620 5.965 2.253 1.00 96.00 82 ASP A O 1
ATOM 663 N N . ASP A 1 83 ? -8.285 5.700 0.059 1.00 96.62 83 ASP A N 1
ATOM 664 C CA . ASP A 1 83 ? -9.511 4.922 -0.151 1.00 96.62 83 ASP A CA 1
ATOM 665 C C . ASP A 1 83 ? -9.533 3.635 0.692 1.00 96.62 83 ASP A C 1
ATOM 667 O O . ASP A 1 83 ? -10.547 3.306 1.313 1.00 96.62 83 ASP A O 1
ATOM 671 N N . LEU A 1 84 ? -8.417 2.895 0.728 1.00 95.75 84 LEU A N 1
ATOM 672 C CA . LEU A 1 84 ? -8.322 1.645 1.481 1.00 95.75 84 LEU A CA 1
ATOM 673 C C . LEU A 1 84 ? -8.445 1.889 2.990 1.00 95.75 84 LEU A C 1
ATOM 675 O O . LEU A 1 84 ? -9.244 1.235 3.662 1.00 95.75 84 LEU A O 1
ATOM 679 N N . HIS A 1 85 ? -7.653 2.808 3.537 1.00 95.94 85 HIS A N 1
ATOM 680 C CA . HIS A 1 85 ? -7.611 3.044 4.976 1.00 95.94 85 HIS A CA 1
ATOM 681 C C . HIS A 1 85 ? -8.843 3.789 5.484 1.00 95.94 85 HIS A C 1
ATOM 683 O O . HIS A 1 85 ? -9.320 3.449 6.565 1.00 95.94 85 HIS A O 1
ATOM 689 N N . SER A 1 86 ? -9.410 4.722 4.713 1.00 95.94 86 SER A N 1
ATOM 690 C CA . SER A 1 86 ? -10.676 5.376 5.076 1.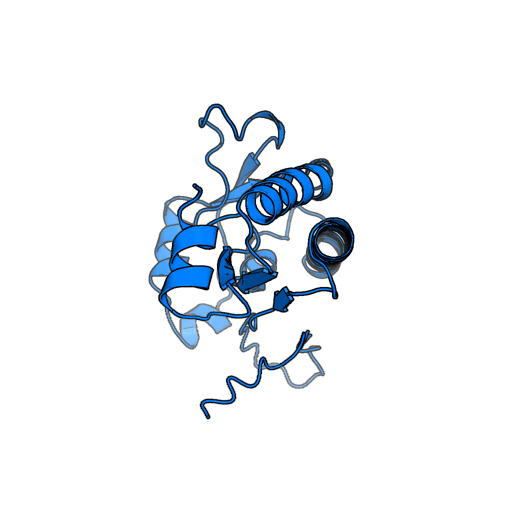00 95.94 86 SER A CA 1
ATOM 691 C C . SER A 1 86 ? -11.826 4.373 5.124 1.00 95.94 86 SER A C 1
ATOM 693 O O . SER A 1 86 ? -12.612 4.378 6.076 1.00 95.94 86 SER A O 1
ATOM 695 N N . TYR A 1 87 ? -11.885 3.439 4.166 1.00 94.88 87 TYR A N 1
ATOM 696 C CA . TYR A 1 87 ? -12.842 2.339 4.209 1.00 94.88 87 TYR A CA 1
ATOM 697 C C . TYR A 1 87 ? -12.644 1.482 5.464 1.00 94.88 87 TYR A C 1
ATOM 699 O O . TYR A 1 87 ? -13.603 1.256 6.199 1.00 94.88 87 TYR A O 1
ATOM 707 N N . LEU A 1 88 ? -11.417 1.048 5.763 1.00 93.94 88 LEU A N 1
ATOM 708 C CA . LEU A 1 88 ? -11.143 0.234 6.953 1.00 93.94 88 LEU A CA 1
ATOM 709 C C . LEU A 1 88 ? -11.500 0.966 8.256 1.00 93.94 88 LEU A C 1
ATOM 711 O O . LEU A 1 88 ? -12.177 0.393 9.111 1.00 93.94 88 LEU A O 1
ATOM 715 N N . ALA A 1 89 ? -11.121 2.237 8.380 1.00 93.25 89 ALA A N 1
ATOM 716 C CA . ALA A 1 89 ? -11.478 3.075 9.520 1.00 93.25 89 ALA A CA 1
ATOM 717 C C . ALA A 1 89 ? -13.005 3.211 9.665 1.00 93.25 89 ALA A C 1
ATOM 719 O O . ALA A 1 89 ? -13.531 3.090 10.773 1.00 93.25 89 ALA A O 1
ATOM 720 N N . SER A 1 90 ? -13.742 3.352 8.552 1.00 94.25 90 SER A N 1
ATOM 721 C CA . SER A 1 90 ? -15.216 3.380 8.562 1.00 94.25 90 SER A CA 1
ATOM 722 C C . SER A 1 90 ? -15.839 2.088 9.101 1.00 94.25 90 SER A C 1
ATOM 724 O O . SER A 1 90 ? -16.931 2.118 9.661 1.00 94.25 90 SER A O 1
ATOM 726 N N . GLN A 1 91 ? -15.130 0.961 8.976 1.00 93.56 91 GLN A N 1
ATOM 727 C CA . GLN A 1 91 ? -15.531 -0.342 9.511 1.00 93.56 91 GLN A CA 1
ATOM 728 C C . GLN A 1 91 ? -15.065 -0.559 10.959 1.00 93.56 91 GLN A C 1
ATOM 730 O O . GLN A 1 91 ? -15.096 -1.687 11.446 1.00 93.56 91 GLN A O 1
ATOM 735 N N . ASN A 1 92 ? -14.645 0.498 11.665 1.00 91.31 92 ASN A N 1
ATOM 736 C CA . ASN A 1 92 ? -14.168 0.447 13.049 1.00 91.31 92 ASN A CA 1
ATOM 737 C C . ASN A 1 92 ? -12.881 -0.388 13.230 1.00 91.31 92 ASN A C 1
ATOM 739 O O . ASN A 1 92 ? -12.648 -0.943 14.307 1.00 91.31 92 ASN A O 1
ATOM 743 N N . ILE A 1 93 ? -12.056 -0.499 12.184 1.00 91.25 93 ILE A N 1
ATOM 744 C CA . ILE A 1 93 ? -10.692 -1.036 12.274 1.00 91.25 93 ILE A CA 1
ATOM 745 C C . ILE A 1 93 ? -9.770 0.044 12.841 1.00 91.25 93 ILE A C 1
ATOM 747 O O . ILE A 1 93 ? -9.816 1.192 12.407 1.00 91.25 93 ILE A O 1
ATOM 751 N N . ASP A 1 94 ? -8.918 -0.330 13.793 1.00 88.56 94 ASP A N 1
ATOM 752 C CA . ASP A 1 94 ? -8.051 0.618 14.503 1.00 88.56 94 ASP A CA 1
ATOM 753 C C . ASP A 1 94 ? -6.694 0.799 13.828 1.00 88.56 94 ASP A C 1
ATOM 755 O O . ASP A 1 94 ? -6.005 1.777 14.095 1.00 88.56 94 ASP A O 1
ATOM 759 N N . GLY A 1 95 ? -6.295 -0.134 12.965 1.00 89.38 95 GLY A N 1
ATOM 760 C CA . GLY A 1 95 ? -5.012 -0.059 12.291 1.00 89.38 95 GLY A CA 1
ATOM 761 C C . GLY A 1 95 ? -4.755 -1.177 11.296 1.00 89.38 95 GLY A C 1
ATOM 762 O O . GLY A 1 95 ? -5.568 -2.085 11.100 1.00 89.38 95 GLY A O 1
ATOM 763 N N . VAL A 1 96 ? -3.581 -1.126 10.672 1.00 89.81 96 VAL A N 1
ATOM 764 C CA . VAL A 1 96 ? -3.181 -2.104 9.654 1.00 89.81 96 VAL A CA 1
ATOM 765 C C . VAL A 1 96 ? -1.807 -2.696 9.919 1.00 89.81 96 VAL A C 1
ATOM 767 O O . VAL A 1 96 ? -0.916 -2.045 10.460 1.00 89.81 96 VAL A O 1
ATOM 770 N N . LYS A 1 97 ? -1.625 -3.945 9.501 1.00 89.75 97 LYS A N 1
ATOM 771 C CA . LYS A 1 97 ? -0.325 -4.584 9.337 1.00 89.75 97 LYS A CA 1
ATOM 772 C C . LYS A 1 97 ? 0.011 -4.631 7.847 1.00 89.75 97 LYS A C 1
ATOM 774 O O . LYS A 1 97 ? -0.694 -5.304 7.098 1.00 89.75 97 LYS A O 1
ATOM 779 N N . VAL A 1 98 ? 1.098 -3.979 7.437 1.00 88.00 98 VAL A N 1
ATOM 780 C CA . VAL A 1 98 ? 1.520 -3.914 6.025 1.00 88.00 98 VAL A CA 1
ATOM 781 C C . VAL A 1 98 ? 2.743 -4.782 5.788 1.00 88.00 98 VAL A C 1
ATOM 783 O O . VAL A 1 98 ? 3.731 -4.681 6.516 1.00 88.00 98 VAL A O 1
ATOM 786 N N . ASP A 1 99 ? 2.677 -5.635 4.771 1.00 87.50 99 ASP A N 1
ATOM 787 C CA . ASP A 1 99 ? 3.678 -6.671 4.500 1.00 87.50 99 ASP A CA 1
ATOM 788 C C . ASP A 1 99 ? 4.119 -6.681 3.025 1.00 87.50 99 ASP A C 1
ATOM 790 O O . ASP A 1 99 ? 3.649 -5.879 2.213 1.00 87.50 99 ASP A O 1
ATOM 794 N N . VAL A 1 100 ? 5.018 -7.600 2.662 1.00 85.38 100 VAL A N 1
ATOM 795 C CA . VAL A 1 100 ? 5.494 -7.810 1.277 1.00 85.38 100 VAL A CA 1
ATOM 796 C C . VAL A 1 100 ? 6.183 -6.562 0.699 1.00 85.38 100 VAL A C 1
ATOM 798 O O . VAL A 1 100 ? 6.112 -6.264 -0.491 1.00 85.38 100 VAL A O 1
ATOM 801 N N . GLN A 1 101 ? 6.867 -5.787 1.545 1.00 84.75 101 GLN A N 1
ATOM 802 C CA . GLN A 1 101 ? 7.489 -4.526 1.119 1.00 84.75 101 GLN A CA 1
ATOM 803 C C . GLN A 1 101 ? 8.681 -4.726 0.177 1.00 84.75 101 GLN A C 1
ATOM 805 O O . GLN A 1 101 ? 8.986 -3.872 -0.659 1.00 84.75 101 GLN A O 1
ATOM 810 N N . ASN A 1 102 ? 9.340 -5.879 0.287 1.00 82.62 102 ASN A N 1
ATOM 811 C CA . ASN A 1 102 ? 10.461 -6.265 -0.559 1.00 82.62 102 ASN A CA 1
ATOM 812 C C . ASN A 1 102 ? 10.097 -6.385 -2.043 1.00 82.62 102 ASN A C 1
ATOM 814 O O . ASN A 1 102 ? 10.996 -6.309 -2.882 1.00 82.62 102 ASN A O 1
ATOM 818 N N . ILE A 1 103 ? 8.809 -6.523 -2.383 1.00 84.75 103 ILE A N 1
ATOM 819 C CA . ILE A 1 103 ? 8.369 -6.671 -3.772 1.00 84.75 103 ILE A CA 1
ATOM 820 C C . ILE A 1 103 ? 8.850 -5.520 -4.656 1.00 84.75 103 ILE A C 1
ATOM 822 O O . ILE A 1 103 ? 9.206 -5.748 -5.812 1.00 84.75 103 ILE A O 1
ATOM 826 N N . LEU A 1 104 ? 8.960 -4.304 -4.106 1.00 88.06 104 LEU A N 1
ATOM 827 C CA . LEU A 1 104 ? 9.405 -3.125 -4.848 1.00 88.06 104 LEU A CA 1
ATOM 828 C C . LEU A 1 104 ? 10.811 -3.291 -5.434 1.00 88.06 104 LEU A C 1
ATOM 830 O O . LEU A 1 104 ? 11.078 -2.789 -6.526 1.00 88.06 104 LEU A O 1
ATOM 834 N N . GLU A 1 105 ? 11.702 -4.039 -4.777 1.00 81.19 105 GLU A N 1
ATOM 835 C CA . GLU A 1 105 ? 13.043 -4.297 -5.313 1.00 81.19 105 GLU A CA 1
ATOM 836 C C . GLU A 1 105 ? 12.992 -5.042 -6.649 1.00 81.19 105 GLU A C 1
ATOM 838 O O . GLU A 1 105 ? 13.794 -4.760 -7.538 1.00 81.19 105 GLU A O 1
ATOM 843 N N . THR A 1 106 ? 12.008 -5.925 -6.816 1.00 81.38 106 THR A N 1
ATOM 844 C CA . THR A 1 106 ? 11.878 -6.804 -7.987 1.00 81.38 106 THR A CA 1
ATOM 845 C C . THR A 1 106 ? 11.200 -6.143 -9.192 1.00 81.38 106 THR A C 1
ATOM 847 O O . THR A 1 106 ? 11.331 -6.645 -10.306 1.00 81.38 106 THR A O 1
ATOM 850 N N . ILE A 1 107 ? 10.503 -5.015 -8.990 1.00 84.94 107 ILE A N 1
ATOM 851 C CA . ILE A 1 107 ? 9.716 -4.317 -10.030 1.00 84.94 107 ILE A CA 1
ATOM 852 C C . ILE A 1 107 ? 10.189 -2.889 -10.332 1.00 84.94 107 ILE A C 1
ATOM 854 O O . ILE A 1 107 ? 9.642 -2.216 -11.205 1.00 84.94 107 ILE A O 1
ATOM 858 N N . SER A 1 108 ? 11.194 -2.395 -9.612 1.00 81.56 108 SER A N 1
ATOM 859 C CA . SER A 1 108 ? 11.557 -0.972 -9.624 1.00 81.56 108 SER A CA 1
ATOM 860 C C . SER A 1 108 ? 12.383 -0.491 -10.822 1.00 81.56 108 SER A C 1
ATOM 862 O O . SER A 1 108 ? 12.573 0.719 -10.958 1.00 81.56 108 SER A O 1
ATOM 864 N N . SER A 1 109 ? 12.875 -1.383 -11.692 1.00 76.38 109 SER A N 1
ATOM 865 C CA . SER A 1 109 ? 13.791 -1.021 -12.791 1.00 76.38 109 SER A CA 1
ATOM 866 C C . SER A 1 109 ? 13.236 0.071 -13.713 1.00 76.38 109 SER A C 1
ATOM 868 O O . SER A 1 109 ? 13.970 0.990 -14.061 1.00 76.38 109 SER A O 1
ATOM 870 N N . ASP A 1 110 ? 11.937 0.029 -14.018 1.00 78.88 110 ASP A N 1
ATOM 871 C CA . ASP A 1 110 ? 11.280 0.993 -14.918 1.00 78.88 110 ASP A CA 1
ATOM 872 C C . ASP A 1 110 ? 10.513 2.097 -14.167 1.00 78.88 110 ASP A C 1
ATOM 874 O O . ASP A 1 110 ? 9.735 2.839 -14.764 1.00 78.88 110 ASP A O 1
ATOM 878 N N . LEU A 1 111 ? 10.674 2.179 -12.843 1.00 79.94 111 LEU A N 1
ATOM 879 C CA . LEU A 1 111 ? 9.904 3.061 -11.956 1.00 79.94 111 LEU A CA 1
ATOM 880 C C . LEU A 1 111 ? 10.811 4.028 -11.174 1.00 79.94 111 LEU A C 1
ATOM 882 O O . LEU A 1 111 ? 10.512 4.400 -10.043 1.00 79.94 111 LEU A O 1
ATOM 886 N N . GLY A 1 112 ? 11.946 4.417 -11.764 1.00 77.69 112 GLY A N 1
ATOM 887 C CA . GLY A 1 112 ? 12.922 5.314 -11.129 1.00 77.69 112 GLY A CA 1
ATOM 888 C C . GLY A 1 112 ? 13.871 4.620 -10.144 1.00 77.69 112 GLY A C 1
ATOM 889 O O . GLY A 1 112 ? 14.634 5.286 -9.448 1.00 77.69 112 GLY A O 1
ATOM 890 N N . GLY A 1 113 ? 13.863 3.286 -10.096 1.00 82.12 113 GLY A N 1
ATOM 891 C CA . GLY A 1 113 ? 14.736 2.492 -9.237 1.00 82.12 113 GLY A CA 1
ATOM 892 C C . GLY A 1 113 ? 14.204 2.305 -7.815 1.00 82.12 113 GLY A C 1
ATOM 893 O O . GLY A 1 113 ? 13.332 3.030 -7.332 1.00 82.12 113 GLY A O 1
ATOM 894 N N . ARG A 1 114 ? 14.746 1.289 -7.129 1.00 80.69 114 ARG A N 1
ATOM 895 C CA . ARG A 1 114 ? 14.220 0.795 -5.843 1.00 80.69 114 ARG A CA 1
ATOM 896 C C . ARG A 1 114 ? 14.092 1.876 -4.774 1.00 80.69 114 ARG A C 1
ATOM 898 O O . ARG A 1 114 ? 13.107 1.909 -4.056 1.00 80.69 114 ARG A O 1
ATOM 905 N N . VAL A 1 115 ? 15.065 2.781 -4.687 1.00 82.75 115 VAL A N 1
ATOM 906 C CA . VAL A 1 115 ? 15.118 3.780 -3.611 1.00 82.75 115 VAL A CA 1
ATOM 907 C C . VAL A 1 115 ? 13.991 4.799 -3.751 1.00 82.75 115 VAL A C 1
ATOM 909 O O . VAL A 1 115 ? 13.296 5.071 -2.776 1.00 82.75 115 VAL A O 1
ATOM 912 N N . LEU A 1 116 ? 13.793 5.343 -4.956 1.00 86.69 116 LEU A N 1
ATOM 913 C CA . LEU A 1 116 ? 12.764 6.353 -5.199 1.00 86.69 116 LEU A CA 1
ATOM 914 C C . LEU A 1 116 ? 11.364 5.760 -5.053 1.00 86.69 116 LEU A C 1
ATOM 916 O O . LEU A 1 116 ? 10.524 6.353 -4.378 1.00 86.69 116 LEU A O 1
ATOM 920 N N . LEU A 1 117 ? 11.139 4.573 -5.621 1.00 88.31 117 LEU A N 1
ATOM 921 C CA . LEU A 1 117 ? 9.844 3.909 -5.541 1.00 88.31 117 LEU A CA 1
ATOM 922 C C . LEU A 1 117 ? 9.486 3.541 -4.096 1.00 88.31 117 LEU A C 1
ATOM 924 O O . LEU A 1 117 ? 8.395 3.872 -3.639 1.00 88.31 117 LEU A O 1
ATOM 928 N N . THR A 1 118 ? 10.411 2.918 -3.358 1.00 89.38 118 THR A N 1
ATOM 929 C CA . THR A 1 118 ? 10.184 2.568 -1.950 1.00 89.38 118 THR A CA 1
ATOM 930 C C . THR A 1 118 ? 9.924 3.804 -1.109 1.00 89.38 118 THR A C 1
ATOM 932 O O . THR A 1 118 ? 8.956 3.817 -0.355 1.00 89.38 118 THR A O 1
ATOM 935 N N . LYS A 1 119 ? 10.723 4.867 -1.270 1.00 87.94 119 LYS A N 1
ATOM 936 C CA . LYS A 1 119 ? 10.501 6.121 -0.543 1.00 87.94 119 LYS A CA 1
ATOM 937 C C . LYS A 1 119 ? 9.095 6.668 -0.794 1.00 87.94 119 LYS A C 1
ATOM 939 O O . LYS A 1 119 ? 8.417 7.020 0.163 1.00 87.94 119 LYS A O 1
ATOM 944 N N . HIS A 1 120 ? 8.652 6.696 -2.049 1.00 91.44 120 HIS A N 1
ATOM 945 C CA . HIS A 1 120 ? 7.329 7.204 -2.397 1.00 91.44 120 HIS A CA 1
ATOM 946 C C . HIS A 1 120 ? 6.206 6.366 -1.766 1.00 91.44 120 HIS A C 1
ATOM 948 O O . HIS A 1 120 ? 5.317 6.923 -1.129 1.00 91.44 120 HIS A O 1
ATOM 954 N N . PHE A 1 121 ? 6.284 5.033 -1.856 1.00 92.50 121 PHE A N 1
ATOM 955 C CA . PHE A 1 121 ? 5.307 4.150 -1.212 1.00 92.50 121 PHE A CA 1
ATOM 956 C C . PHE A 1 121 ? 5.257 4.329 0.309 1.00 92.50 121 PHE A C 1
ATOM 958 O O . PHE A 1 121 ? 4.161 4.352 0.860 1.00 92.50 121 PHE A O 1
ATOM 965 N N . GLN A 1 122 ? 6.407 4.469 0.981 1.00 91.69 122 GLN A N 1
ATOM 966 C CA . GLN A 1 122 ? 6.441 4.686 2.433 1.00 91.69 122 GLN A CA 1
ATOM 967 C C . GLN A 1 122 ? 5.838 6.035 2.823 1.00 91.69 122 GLN A C 1
ATOM 969 O O . GLN A 1 122 ? 5.032 6.092 3.743 1.00 91.69 122 GLN A O 1
ATOM 974 N N . GLN A 1 123 ? 6.175 7.106 2.099 1.00 91.81 123 GLN A N 1
ATOM 975 C CA . GLN A 1 123 ? 5.653 8.445 2.386 1.00 91.81 123 GLN A CA 1
ATOM 976 C C . GLN A 1 123 ? 4.127 8.502 2.266 1.00 91.81 123 GLN A C 1
ATOM 978 O O . GLN A 1 123 ? 3.457 9.034 3.150 1.00 91.81 123 GLN A O 1
ATOM 983 N N . GLU A 1 124 ? 3.571 7.927 1.199 1.00 94.19 124 GLU A N 1
ATOM 984 C CA . GLU A 1 124 ? 2.119 7.910 1.007 1.00 94.19 124 GLU A CA 1
ATOM 985 C C . GLU A 1 124 ? 1.413 6.961 1.984 1.00 94.19 124 GLU A C 1
ATOM 987 O O . GLU A 1 124 ? 0.313 7.267 2.446 1.00 94.19 124 GLU A O 1
ATOM 992 N N . LEU A 1 125 ? 2.058 5.851 2.358 1.00 92.38 125 LEU A N 1
ATOM 993 C CA . LEU A 1 125 ? 1.561 4.959 3.401 1.00 92.38 125 LEU A CA 1
ATOM 994 C C . LEU A 1 125 ? 1.479 5.688 4.750 1.00 92.38 125 LEU A C 1
ATOM 996 O O . LEU A 1 125 ? 0.400 5.765 5.330 1.00 92.38 125 LEU A O 1
ATOM 1000 N N . GLU A 1 126 ? 2.579 6.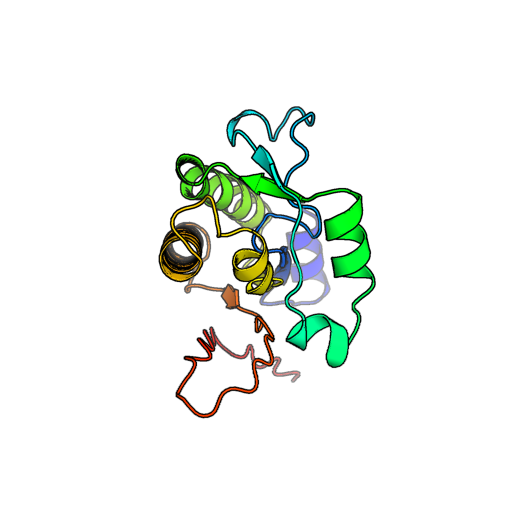279 5.224 1.00 89.19 126 GLU A N 1
ATOM 1001 C CA . GLU A 1 126 ? 2.633 7.033 6.489 1.00 89.19 126 GLU A CA 1
ATOM 1002 C C . GLU A 1 126 ? 1.604 8.174 6.525 1.00 89.19 126 GLU A C 1
ATOM 1004 O O . GLU A 1 126 ? 0.884 8.359 7.515 1.00 89.19 126 GLU A O 1
ATOM 1009 N N . LYS A 1 127 ? 1.480 8.916 5.420 1.00 90.81 127 LYS A N 1
ATOM 1010 C CA . LYS A 1 127 ? 0.484 9.983 5.278 1.00 90.81 127 LYS A CA 1
ATOM 1011 C C . LYS A 1 127 ? -0.942 9.449 5.414 1.00 90.81 127 LYS A C 1
ATOM 1013 O O . LYS A 1 127 ? -1.752 10.033 6.132 1.00 90.81 127 LYS A O 1
ATOM 1018 N N . SER A 1 128 ? -1.254 8.336 4.761 1.00 94.38 128 SER A N 1
ATOM 1019 C CA . SER A 1 128 ? -2.589 7.750 4.844 1.00 94.38 128 SER A CA 1
ATOM 1020 C C . SER A 1 128 ? -2.897 7.188 6.239 1.00 94.38 128 SER A C 1
ATOM 1022 O O . SER A 1 128 ? -4.003 7.399 6.740 1.00 94.38 128 SER A O 1
ATOM 1024 N N . ILE A 1 129 ? -1.924 6.555 6.907 1.00 90.44 129 ILE A N 1
ATOM 1025 C CA . ILE A 1 129 ? -2.090 6.063 8.285 1.00 90.44 129 ILE A CA 1
ATOM 1026 C C . ILE A 1 129 ? -2.392 7.208 9.243 1.00 90.44 129 ILE A C 1
ATOM 1028 O O . ILE A 1 129 ? -3.370 7.138 9.983 1.00 90.44 129 ILE A O 1
ATOM 1032 N N . SER A 1 130 ? -1.579 8.266 9.207 1.00 88.94 130 SER A N 1
ATOM 1033 C CA . SER A 1 130 ? -1.765 9.436 10.075 1.00 88.94 130 SER A CA 1
ATOM 1034 C C . SER A 1 130 ? -3.090 10.163 9.833 1.00 88.94 130 SER A C 1
ATOM 1036 O O . SER A 1 130 ? -3.616 10.787 10.751 1.00 88.94 130 SER A O 1
ATOM 1038 N N . THR A 1 131 ? -3.645 10.059 8.623 1.00 92.12 131 THR A N 1
ATOM 1039 C CA . THR A 1 131 ? -4.940 10.654 8.271 1.00 92.12 131 THR A CA 1
ATOM 1040 C C . THR A 1 131 ? -6.117 9.815 8.776 1.00 92.12 131 THR A C 1
ATOM 1042 O O . THR A 1 131 ? -7.095 10.375 9.267 1.00 92.12 131 THR A O 1
ATOM 1045 N N . ASN A 1 132 ? -6.036 8.485 8.667 1.00 92.00 132 ASN A N 1
ATOM 1046 C CA . ASN A 1 132 ? -7.200 7.606 8.827 1.00 92.00 132 ASN A CA 1
ATOM 1047 C C . ASN A 1 132 ? -7.266 6.868 10.172 1.00 92.00 132 ASN A C 1
ATOM 1049 O O . ASN A 1 132 ? -8.362 6.550 10.633 1.00 92.00 132 ASN A O 1
ATOM 1053 N N . PHE A 1 133 ? -6.131 6.607 10.823 1.00 87.50 133 PHE A N 1
ATOM 1054 C CA . PHE A 1 133 ? -6.088 5.853 12.076 1.00 87.50 133 PHE A CA 1
ATOM 1055 C C . PHE A 1 133 ? -5.606 6.723 13.236 1.00 87.50 133 PHE A C 1
ATOM 1057 O O . PHE A 1 133 ? -4.525 7.315 13.199 1.00 87.50 133 PHE A O 1
ATOM 1064 N N . GLN A 1 134 ? -6.398 6.757 14.308 1.00 75.19 134 GLN A N 1
ATOM 1065 C CA . GLN A 1 134 ? -6.025 7.441 15.545 1.00 75.19 134 GLN A CA 1
ATOM 1066 C C . GLN A 1 134 ? -4.755 6.789 16.133 1.00 75.19 134 GLN A C 1
ATOM 1068 O O . GLN A 1 134 ? -4.567 5.572 16.066 1.00 75.19 134 GLN A O 1
ATOM 1073 N N . ASP A 1 135 ? -3.852 7.614 16.666 1.00 69.19 135 ASP A N 1
ATOM 1074 C CA . ASP A 1 135 ? -2.558 7.218 17.247 1.00 69.19 135 ASP A CA 1
ATOM 1075 C C . ASP A 1 135 ? -1.526 6.566 16.296 1.00 69.19 135 ASP A C 1
ATOM 1077 O O . ASP A 1 135 ? -0.609 5.885 16.761 1.00 69.19 135 ASP A O 1
ATOM 1081 N N . ASN A 1 136 ? -1.606 6.807 14.978 1.00 62.28 136 ASN A N 1
ATOM 1082 C CA . ASN A 1 136 ? -0.634 6.298 13.990 1.00 62.28 136 ASN A CA 1
ATOM 1083 C C . ASN A 1 136 ? -0.487 4.760 14.039 1.00 62.28 136 ASN A C 1
ATOM 1085 O O . ASN A 1 136 ? 0.612 4.199 14.076 1.00 62.28 136 ASN A O 1
ATOM 1089 N N . SER A 1 137 ? -1.632 4.084 14.100 1.00 68.31 137 SER A N 1
ATOM 1090 C CA . SER A 1 137 ? -1.770 2.651 14.359 1.00 68.31 137 SER A CA 1
ATOM 1091 C C . SER A 1 137 ? -1.428 1.787 13.137 1.00 68.31 137 SER A C 1
ATOM 1093 O O . SER A 1 137 ? -2.292 1.198 12.494 1.00 68.31 137 SER A O 1
ATOM 1095 N N . ILE A 1 138 ? -0.139 1.668 12.829 1.00 59.31 138 ILE A N 1
ATOM 1096 C CA . ILE A 1 138 ? 0.386 0.748 11.812 1.00 59.31 138 ILE A CA 1
ATOM 1097 C C . ILE A 1 138 ? 1.371 -0.244 12.435 1.00 59.31 138 ILE A C 1
ATOM 1099 O O . ILE A 1 138 ? 2.104 0.088 13.359 1.00 59.31 138 ILE A O 1
ATOM 1103 N N . ILE A 1 139 ? 1.402 -1.467 11.914 1.00 60.03 139 ILE A N 1
ATOM 1104 C CA . ILE A 1 139 ? 2.478 -2.436 12.122 1.00 60.03 139 ILE A CA 1
ATOM 1105 C C . ILE A 1 139 ? 3.118 -2.688 10.755 1.00 60.03 139 ILE A C 1
ATOM 1107 O O . ILE A 1 139 ? 2.603 -3.450 9.938 1.00 60.03 139 ILE A O 1
ATOM 1111 N N . CYS A 1 140 ? 4.256 -2.059 10.481 1.00 55.94 140 CYS A N 1
ATOM 1112 C CA . CYS A 1 140 ? 5.039 -2.387 9.291 1.00 55.94 140 CYS A CA 1
ATOM 1113 C C . CYS A 1 140 ? 5.797 -3.699 9.536 1.00 55.94 140 CYS A C 1
ATOM 1115 O O . CYS A 1 140 ? 6.647 -3.782 10.423 1.00 55.94 140 CYS A O 1
ATOM 1117 N N . CYS A 1 141 ? 5.472 -4.746 8.775 1.00 55.81 141 CYS A N 1
ATOM 1118 C CA . CYS A 1 141 ? 6.183 -6.019 8.829 1.00 55.81 141 CYS A CA 1
ATOM 1119 C C . CYS A 1 141 ? 7.393 -6.008 7.881 1.00 55.81 141 CYS A C 1
ATOM 1121 O O . CYS A 1 141 ? 7.392 -5.345 6.843 1.00 55.81 141 CYS A O 1
ATOM 1123 N N . MET A 1 142 ? 8.444 -6.721 8.285 1.00 48.75 142 MET A N 1
ATOM 1124 C CA . MET A 1 142 ? 9.773 -6.707 7.674 1.00 48.75 142 MET A CA 1
ATOM 1125 C C . MET A 1 142 ? 9.748 -7.179 6.213 1.00 48.75 142 MET A C 1
ATOM 1127 O O . MET A 1 142 ? 9.359 -8.307 5.926 1.00 48.75 142 MET A O 1
ATOM 1131 N N . GLY A 1 143 ? 10.282 -6.366 5.298 1.00 44.50 143 GLY A N 1
ATOM 1132 C CA . GLY A 1 143 ? 10.724 -6.845 3.988 1.00 44.50 143 GLY A CA 1
ATOM 1133 C C . GLY A 1 143 ? 12.051 -7.587 4.145 1.00 44.50 143 GLY A C 1
ATOM 1134 O O . GLY A 1 143 ? 13.102 -6.958 4.258 1.00 44.50 143 GLY A O 1
ATOM 1135 N N . HIS A 1 144 ? 12.029 -8.919 4.203 1.00 38.31 144 HIS A N 1
ATOM 1136 C CA . HIS A 1 144 ? 13.260 -9.702 4.328 1.00 38.31 144 HIS A CA 1
ATOM 1137 C C . HIS A 1 144 ? 13.937 -9.860 2.962 1.00 38.31 144 HIS A C 1
ATOM 1139 O O . HIS A 1 144 ? 13.524 -10.691 2.160 1.00 38.31 144 HIS A O 1
ATOM 1145 N N . ASN A 1 145 ? 15.004 -9.097 2.715 1.00 39.22 145 ASN A N 1
ATOM 1146 C CA . ASN A 1 145 ? 15.915 -9.309 1.586 1.00 39.22 145 ASN A CA 1
ATOM 1147 C C . ASN A 1 145 ? 17.312 -9.642 2.120 1.00 39.22 145 ASN A C 1
ATOM 1149 O O . ASN A 1 145 ? 17.957 -8.814 2.762 1.00 39.22 145 ASN A O 1
ATOM 1153 N N . ARG A 1 146 ? 17.806 -10.864 1.873 1.00 38.31 146 ARG A N 1
ATOM 1154 C CA . ARG A 1 146 ? 19.177 -11.269 2.243 1.00 38.31 146 ARG A CA 1
ATOM 1155 C C . ARG A 1 146 ? 20.119 -11.100 1.054 1.00 38.31 146 ARG A C 1
ATOM 1157 O O . ARG A 1 146 ? 20.457 -12.073 0.389 1.00 38.31 146 ARG A O 1
ATOM 1164 N N . PHE A 1 147 ? 20.576 -9.877 0.804 1.00 33.62 147 PHE A N 1
ATOM 1165 C CA . PHE A 1 147 ? 21.744 -9.661 -0.054 1.00 33.62 147 PHE A CA 1
ATOM 1166 C C . PHE A 1 147 ? 23.029 -9.845 0.770 1.00 33.62 147 PHE A C 1
ATOM 1168 O O . PHE A 1 147 ? 23.272 -9.106 1.719 1.00 33.62 147 PHE A O 1
ATOM 1175 N N . HIS A 1 148 ? 23.862 -10.828 0.415 1.00 28.22 148 HIS A N 1
ATOM 1176 C CA . HIS A 1 148 ? 25.237 -10.937 0.919 1.00 28.22 148 HIS A CA 1
ATOM 1177 C C . HIS A 1 148 ? 26.158 -10.050 0.061 1.00 28.22 148 HIS A C 1
ATOM 1179 O O . HIS A 1 148 ? 26.654 -10.483 -0.976 1.00 28.22 148 HIS A O 1
ATOM 1185 N N . LEU A 1 149 ? 26.386 -8.807 0.491 1.00 27.94 149 LEU A N 1
ATOM 1186 C CA . LEU A 1 149 ? 27.522 -7.977 0.067 1.00 27.94 149 LEU A CA 1
ATOM 1187 C C . LEU A 1 149 ? 28.122 -7.295 1.311 1.00 27.94 149 LEU A C 1
ATOM 1189 O O . LEU A 1 149 ? 27.361 -6.834 2.164 1.00 27.94 149 LEU A O 1
ATOM 1193 N N . PRO A 1 150 ? 29.459 -7.205 1.447 1.00 29.03 150 PRO A N 1
ATOM 1194 C CA . PRO A 1 150 ? 30.115 -6.616 2.609 1.00 29.03 150 PRO A CA 1
ATOM 1195 C C . PRO A 1 150 ? 30.149 -5.088 2.479 1.00 29.03 150 PRO A C 1
ATOM 1197 O O . PRO A 1 150 ? 31.211 -4.494 2.368 1.00 29.03 150 PRO A O 1
ATOM 1200 N N . VAL A 1 151 ? 28.987 -4.439 2.417 1.00 27.34 151 VAL A N 1
ATOM 1201 C CA . VAL A 1 151 ? 28.861 -2.982 2.568 1.00 27.34 151 VAL A CA 1
ATOM 1202 C C . VAL A 1 151 ? 27.410 -2.644 2.901 1.00 27.34 151 VAL A C 1
ATOM 1204 O O . VAL A 1 151 ? 26.494 -2.968 2.150 1.00 27.34 151 VAL A O 1
ATOM 1207 N N . HIS A 1 152 ? 27.230 -2.030 4.070 1.00 28.75 152 HIS A N 1
ATOM 1208 C CA . HIS A 1 152 ? 26.010 -1.470 4.658 1.00 28.75 152 HIS A CA 1
ATOM 1209 C C . HIS A 1 152 ? 24.801 -1.333 3.710 1.00 28.75 152 HIS A C 1
ATOM 1211 O O . HIS A 1 152 ? 24.616 -0.307 3.058 1.00 28.75 152 HIS A O 1
ATOM 1217 N N . THR A 1 153 ? 23.928 -2.344 3.685 1.00 25.52 153 THR A N 1
ATOM 1218 C CA . THR A 1 153 ? 22.561 -2.177 3.176 1.00 25.52 153 THR A CA 1
ATOM 1219 C C . THR A 1 153 ? 21.676 -1.812 4.362 1.00 25.52 153 THR A C 1
ATOM 1221 O O . THR A 1 153 ? 21.614 -2.549 5.344 1.00 25.52 153 THR A O 1
ATOM 1224 N N . LEU A 1 154 ? 21.043 -0.639 4.299 1.00 27.73 154 LEU A N 1
ATOM 1225 C CA . LEU A 1 154 ? 20.044 -0.188 5.265 1.00 27.73 154 LEU A CA 1
ATOM 1226 C C . LEU A 1 154 ? 18.864 -1.168 5.261 1.00 27.73 154 LEU A C 1
ATOM 1228 O O . LEU A 1 154 ? 17.976 -1.082 4.417 1.00 27.73 154 LEU A O 1
ATOM 1232 N N . THR A 1 155 ? 18.845 -2.084 6.226 1.00 29.08 155 THR A N 1
ATOM 1233 C CA . THR A 1 155 ? 17.604 -2.695 6.699 1.00 29.08 155 THR A CA 1
ATOM 1234 C C . THR A 1 155 ? 16.765 -1.563 7.279 1.00 29.08 155 THR A C 1
ATOM 1236 O O . THR A 1 155 ? 17.007 -1.125 8.403 1.00 29.08 155 THR A O 1
ATOM 1239 N N . VAL A 1 156 ? 15.811 -1.034 6.513 1.00 29.42 156 VAL A N 1
ATOM 1240 C CA . VAL A 1 156 ? 14.824 -0.105 7.069 1.00 29.42 156 VAL A CA 1
ATOM 1241 C C . VAL A 1 156 ? 13.824 -0.949 7.853 1.00 29.42 156 VAL A C 1
ATOM 1243 O O . VAL A 1 156 ? 12.808 -1.402 7.335 1.00 29.42 156 VAL A O 1
ATOM 1246 N N . ALA A 1 157 ? 14.160 -1.223 9.109 1.00 29.02 157 ALA A N 1
ATOM 1247 C CA . ALA A 1 157 ? 13.209 -1.741 10.070 1.00 29.02 157 ALA A CA 1
ATOM 1248 C C . ALA A 1 157 ? 12.335 -0.568 10.530 1.00 29.02 157 ALA A C 1
ATOM 1250 O O . ALA A 1 157 ? 12.696 0.160 11.454 1.00 29.02 157 ALA A O 1
ATOM 1251 N N . VAL A 1 158 ? 11.203 -0.345 9.862 1.00 30.52 158 VAL A N 1
ATOM 1252 C CA . VAL A 1 158 ? 10.190 0.581 10.378 1.00 30.52 158 VAL A CA 1
ATOM 1253 C C . VAL A 1 158 ? 9.376 -0.171 11.430 1.00 30.52 158 VAL A C 1
ATOM 1255 O O . VAL A 1 158 ? 8.366 -0.799 11.128 1.00 30.52 158 VAL A O 1
ATOM 1258 N N . PHE A 1 159 ? 9.847 -0.170 12.676 1.00 27.02 159 PHE A N 1
ATOM 1259 C CA . PHE A 1 159 ? 9.067 -0.676 13.803 1.00 27.02 159 PHE A CA 1
ATOM 1260 C C . PHE A 1 159 ? 8.055 0.387 14.230 1.00 27.02 159 PHE A C 1
ATOM 1262 O O . PHE A 1 159 ? 8.382 1.286 15.002 1.00 27.02 159 PHE A O 1
ATOM 1269 N N . TYR A 1 160 ? 6.809 0.264 13.782 1.00 29.39 160 TYR A N 1
ATOM 1270 C CA . TYR A 1 160 ? 5.701 0.912 14.475 1.00 29.39 160 TYR A CA 1
ATOM 1271 C C . TYR A 1 160 ? 5.127 -0.072 15.506 1.00 29.39 160 TYR A C 1
ATOM 1273 O O . TYR A 1 160 ? 4.677 -1.164 15.173 1.00 29.39 160 TYR A O 1
ATOM 1281 N N . ARG A 1 161 ? 5.305 0.322 16.775 1.00 32.81 161 ARG A N 1
ATOM 1282 C CA . ARG A 1 161 ? 4.731 -0.163 18.044 1.00 32.81 161 ARG A CA 1
ATOM 1283 C C . ARG A 1 161 ? 4.373 -1.660 18.150 1.00 32.81 161 ARG A C 1
ATOM 1285 O O . ARG A 1 161 ? 3.386 -2.145 17.612 1.00 32.81 161 ARG A O 1
ATOM 1292 N N . ILE A 1 162 ? 5.112 -2.360 19.014 1.00 28.86 162 ILE A N 1
ATOM 1293 C CA . ILE A 1 162 ? 4.698 -3.639 19.607 1.00 28.86 162 ILE A CA 1
ATOM 1294 C C . ILE A 1 162 ? 3.415 -3.388 20.415 1.00 28.86 162 ILE A C 1
ATOM 1296 O O . ILE A 1 162 ? 3.444 -2.677 21.421 1.00 28.86 162 ILE A O 1
ATOM 1300 N N . ILE A 1 163 ? 2.288 -3.953 19.982 1.00 33.81 163 ILE A N 1
ATOM 1301 C CA . ILE A 1 163 ? 1.060 -3.979 20.781 1.00 33.81 163 ILE A CA 1
ATOM 1302 C C . ILE A 1 163 ? 1.257 -5.044 21.860 1.00 33.81 163 ILE A C 1
ATOM 1304 O O . ILE A 1 163 ? 1.227 -6.240 21.582 1.00 33.81 163 ILE A O 1
ATOM 1308 N N . SER A 1 164 ? 1.496 -4.601 23.096 1.00 25.92 164 SER A N 1
ATOM 1309 C CA . SER A 1 164 ? 1.452 -5.470 24.272 1.00 25.92 164 SER A CA 1
ATOM 1310 C C . SER A 1 164 ? 0.006 -5.907 24.483 1.00 25.92 164 SER A C 1
ATOM 1312 O O . SER A 1 164 ? -0.827 -5.116 24.930 1.00 25.92 164 SER A O 1
ATOM 1314 N N . ILE A 1 165 ? -0.308 -7.157 24.147 1.00 30.81 165 ILE A N 1
ATOM 1315 C CA . ILE A 1 165 ? -1.566 -7.788 24.547 1.00 30.81 165 ILE A CA 1
ATOM 1316 C C . ILE A 1 165 ? -1.394 -8.166 26.021 1.00 30.81 165 ILE A C 1
ATOM 1318 O O . ILE A 1 165 ? -0.934 -9.257 26.342 1.00 30.81 165 ILE A O 1
ATOM 1322 N N . ASN A 1 166 ? -1.689 -7.232 26.927 1.00 26.53 166 ASN A N 1
ATOM 1323 C CA . ASN A 1 166 ? -1.822 -7.566 28.341 1.00 26.53 166 ASN A CA 1
ATOM 1324 C C . ASN A 1 166 ? -3.147 -8.308 28.523 1.00 26.53 166 ASN A C 1
ATOM 1326 O O . ASN A 1 166 ? -4.213 -7.696 28.541 1.00 26.53 166 ASN A O 1
ATOM 1330 N N . SER A 1 167 ? -3.068 -9.630 28.631 1.00 27.86 167 SER A N 1
ATOM 1331 C CA . SER A 1 167 ? -4.108 -10.447 29.247 1.00 27.86 167 SER A CA 1
ATOM 1332 C C . SER A 1 167 ? -4.047 -10.232 30.762 1.00 27.86 167 SER A C 1
ATOM 1334 O O . SER A 1 167 ? -3.026 -10.553 31.375 1.00 27.86 167 SER A O 1
ATOM 1336 N N . HIS A 1 168 ? -5.101 -9.651 31.337 1.00 33.47 168 HIS A N 1
ATOM 1337 C CA . HIS A 1 168 ? -5.389 -9.779 32.766 1.00 33.47 168 HIS A CA 1
ATOM 1338 C C . HIS A 1 168 ? -6.052 -11.127 33.041 1.00 33.47 168 HIS A C 1
ATOM 1340 O O . HIS A 1 168 ? -6.828 -11.574 32.166 1.00 33.47 168 HIS A O 1
#

pLDDT: mean 77.33, std 22.23, range [25.52, 97.0]

Radius of gyration: 17.36 Å; chains: 1; bounding box: 54×31×48 Å

Foldseek 3Di:
DFPVVVCCVVVVDPAAEEEAELLGHLQHDDCPDPVCVVQVWDFFAFDDDPVRVVPDDDPSNVVCNVPTHGHGDLVCLLVVLLVVLQVCLVSVHQEYEYDPLLSLQRGCPVPVHSPVSSVSSVVSNQVNQVVRHPPSHYAYDFPDDDDDDPDDDDRPPPGDDDPPPDDD

Sequence (168 aa):
MDFVSEIKRTFGLKYVYVWHALLGYWGGLDPNASGTKKYDPKLRYPRQSPGNLANNRDLSIDAMEKYGIGVINPAKISEFYDDLHSYLASQNIDGVKVDVQNILETISSDLGGRVLLTKHFQQELEKSISTNFQDNSIICCMGHNRFHLPVHTLTVAVFYRIISINSH